Protein AF-A0A7X6MYT3-F1 (afdb_monomer)

Radius of gyration: 13.4 Å; Cα contacts (8 Å, |Δi|>4): 6; chains: 1; bounding box: 26×16×38 Å

Sequence (34 aa):
KTTTRMVAFIENWINNYPKKCLNYLSPRQFLLNA

pLDDT: mean 82.46, std 8.24, range [60.91, 93.25]

Organism: NCBI:txid1936207

Foldseek 3Di:
DPDPVVVVVVVVCVVVVCCVPVVD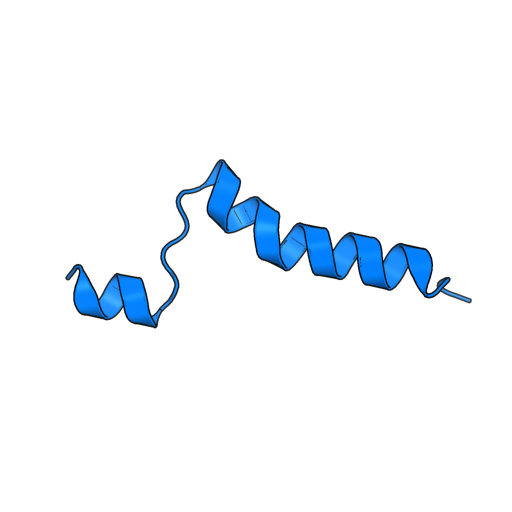DDPVRVVVVD

Solvent-accessible su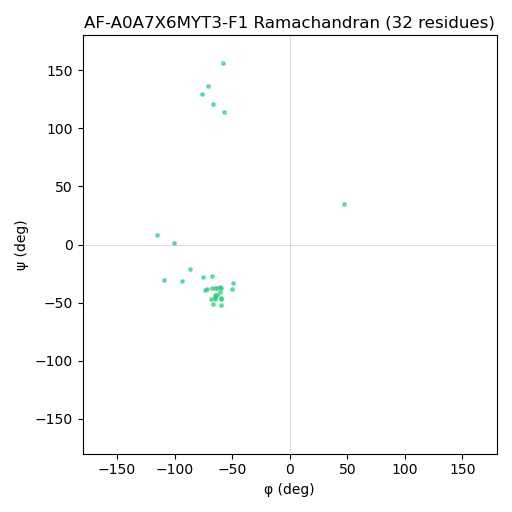rface area (backbone atoms only — not comparable to full-atom values): 2155 Å² total; per-residue (Å²): 130,88,53,69,68,59,53,54,49,52,54,54,42,67,72,46,47,51,41,72,76,65,66,50,61,52,73,69,52,46,69,74,73,107

Mean predicted aligned error: 7.88 Å

Structure (mmCIF, N/CA/C/O backbone):
data_AF-A0A7X6MYT3-F1
#
_entry.id   AF-A0A7X6MYT3-F1
#
loop_
_atom_site.group_PDB
_atom_site.id
_atom_site.type_symbol
_atom_site.label_atom_id
_atom_site.label_alt_id
_atom_site.label_comp_id
_atom_site.label_asym_id
_atom_site.label_entity_id
_atom_site.label_seq_id
_atom_site.pdbx_PDB_ins_code
_atom_site.Cartn_x
_atom_site.Cartn_y
_atom_site.Cartn_z
_atom_site.occupancy
_atom_site.B_iso_or_equiv
_atom_site.auth_seq_id
_atom_site.auth_comp_id
_atom_site.auth_asym_id
_atom_site.auth_atom_id
_atom_site.pdbx_PDB_model_num
ATOM 1 N N . LYS A 1 1 ? 7.476 -0.485 -23.719 1.00 62.91 1 LYS A N 1
ATOM 2 C CA .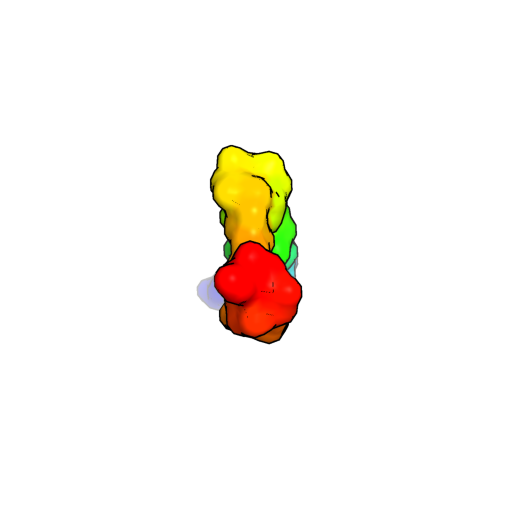 LYS A 1 1 ? 7.889 -1.237 -22.510 1.00 62.91 1 LYS A CA 1
ATOM 3 C C . LYS A 1 1 ? 7.715 -0.310 -21.322 1.00 62.91 1 LYS A C 1
ATOM 5 O O . LYS A 1 1 ? 8.357 0.731 -21.310 1.00 62.91 1 LYS A O 1
ATOM 10 N N . THR A 1 2 ? 6.815 -0.620 -20.393 1.00 69.00 2 THR A N 1
ATOM 11 C CA . THR A 1 2 ? 6.686 0.158 -19.156 1.00 69.00 2 THR A CA 1
ATOM 12 C C . THR A 1 2 ? 7.959 -0.037 -18.342 1.00 69.00 2 THR A C 1
ATOM 14 O O . THR A 1 2 ? 8.345 -1.168 -18.059 1.00 69.00 2 THR A O 1
ATOM 17 N N . THR A 1 3 ? 8.660 1.051 -18.038 1.00 84.81 3 THR A N 1
ATOM 18 C CA . THR A 1 3 ? 9.914 1.005 -17.282 1.00 84.81 3 THR A CA 1
ATOM 19 C C . THR A 1 3 ? 9.617 0.643 -15.831 1.00 84.81 3 THR A C 1
ATOM 21 O O . THR A 1 3 ? 8.726 1.238 -15.226 1.00 84.81 3 THR A O 1
ATOM 24 N N . THR A 1 4 ? 10.400 -0.256 -15.233 1.00 91.31 4 THR A N 1
ATOM 25 C CA . THR A 1 4 ? 10.273 -0.670 -13.821 1.00 91.31 4 THR A CA 1
ATOM 26 C C . THR A 1 4 ? 10.191 0.521 -12.858 1.00 91.31 4 THR A C 1
ATOM 28 O O . THR A 1 4 ? 9.446 0.493 -11.888 1.00 91.31 4 THR A O 1
ATOM 31 N N . ARG A 1 5 ? 10.881 1.626 -13.175 1.00 91.56 5 ARG A N 1
ATOM 32 C CA . ARG A 1 5 ? 10.825 2.889 -12.423 1.00 91.56 5 ARG A CA 1
ATOM 33 C C . ARG A 1 5 ? 9.425 3.516 -12.367 1.00 91.56 5 ARG A C 1
ATOM 35 O O . ARG 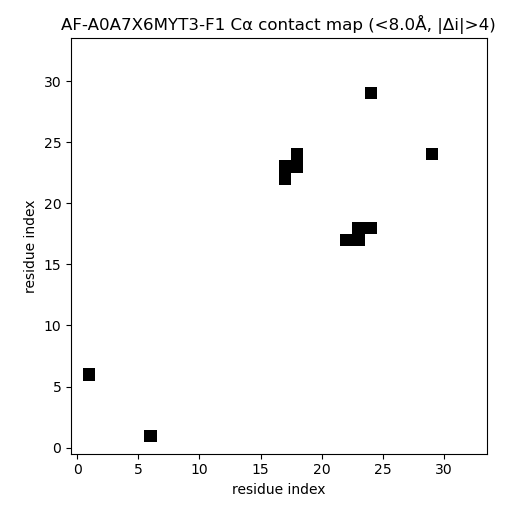A 1 5 ? 9.052 4.047 -11.328 1.00 91.56 5 ARG A O 1
ATOM 42 N N . MET A 1 6 ? 8.669 3.488 -13.465 1.00 93.25 6 MET A N 1
ATOM 43 C CA . MET A 1 6 ? 7.303 4.029 -13.495 1.00 93.25 6 MET A CA 1
ATOM 44 C C . MET A 1 6 ? 6.347 3.137 -12.708 1.00 93.25 6 MET A C 1
ATOM 46 O O . MET A 1 6 ? 5.507 3.656 -11.981 1.00 93.25 6 MET A O 1
ATOM 50 N N . VAL A 1 7 ? 6.523 1.814 -12.796 1.00 92.56 7 VAL A N 1
ATOM 51 C CA . VAL A 1 7 ? 5.757 0.848 -11.993 1.00 92.56 7 VAL A CA 1
ATOM 52 C C . VAL A 1 7 ? 5.992 1.101 -10.503 1.00 92.56 7 VAL A C 1
ATOM 54 O O . VAL A 1 7 ? 5.038 1.381 -9.785 1.00 92.56 7 VAL A O 1
ATOM 57 N N . ALA A 1 8 ? 7.255 1.165 -10.072 1.00 92.56 8 ALA A N 1
ATOM 58 C CA . ALA A 1 8 ? 7.610 1.431 -8.679 1.00 92.56 8 ALA A CA 1
ATOM 59 C C . ALA A 1 8 ? 7.090 2.792 -8.176 1.00 92.56 8 ALA A C 1
ATOM 61 O O . ALA A 1 8 ? 6.677 2.922 -7.024 1.00 92.56 8 ALA A O 1
ATOM 62 N N . PHE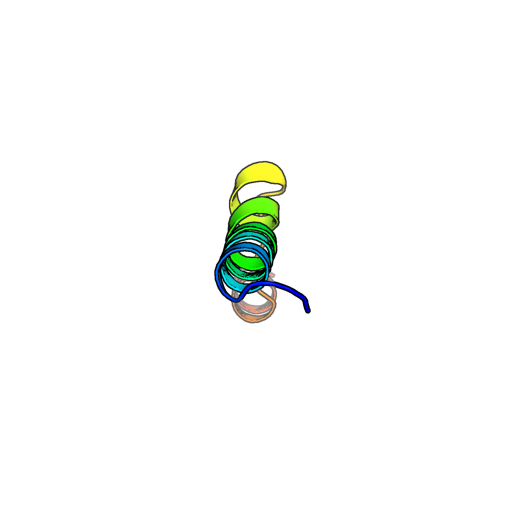 A 1 9 ? 7.081 3.818 -9.033 1.00 91.81 9 PHE A N 1
ATOM 63 C CA . PHE A 1 9 ? 6.517 5.124 -8.687 1.00 91.81 9 PHE A CA 1
ATOM 64 C C . PHE A 1 9 ? 5.003 5.051 -8.448 1.00 91.81 9 PHE A C 1
ATOM 66 O O . PHE A 1 9 ? 4.523 5.565 -7.437 1.00 91.81 9 PHE A O 1
ATOM 73 N N . ILE A 1 10 ? 4.259 4.395 -9.346 1.00 91.88 10 ILE A N 1
ATOM 74 C CA . ILE A 1 10 ? 2.801 4.239 -9.233 1.00 91.88 10 ILE A CA 1
ATOM 75 C C . ILE A 1 10 ? 2.448 3.384 -8.010 1.00 91.88 10 ILE A C 1
ATOM 77 O O . ILE A 1 10 ? 1.570 3.766 -7.237 1.00 91.88 10 ILE A O 1
ATOM 81 N N . GLU A 1 11 ? 3.164 2.283 -7.778 1.00 90.69 11 GLU A N 1
ATOM 82 C CA . GLU A 1 11 ? 2.978 1.428 -6.600 1.00 90.69 11 GLU A CA 1
ATOM 83 C C . GLU A 1 11 ? 3.220 2.202 -5.301 1.00 90.69 11 GLU A C 1
ATOM 85 O O . GLU A 1 11 ? 2.406 2.148 -4.376 1.00 90.69 11 GLU A O 1
ATOM 90 N N . ASN A 1 12 ? 4.306 2.973 -5.224 1.00 90.44 12 ASN A N 1
ATOM 91 C CA . ASN A 1 12 ? 4.596 3.787 -4.048 1.00 90.44 12 ASN A CA 1
ATOM 92 C C . ASN A 1 12 ? 3.538 4.885 -3.833 1.00 90.44 12 ASN A C 1
ATOM 94 O O . ASN A 1 12 ? 3.168 5.167 -2.691 1.00 90.44 12 ASN A O 1
ATOM 98 N N . TRP A 1 13 ? 3.032 5.488 -4.913 1.00 89.44 13 TRP A N 1
ATOM 99 C CA . TRP A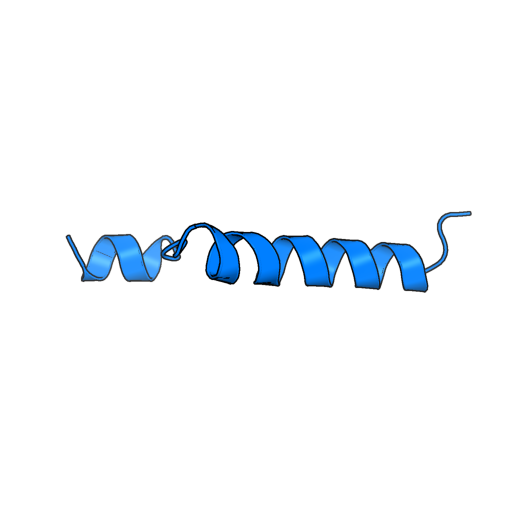 1 13 ? 1.993 6.515 -4.851 1.00 89.44 13 TRP A CA 1
ATOM 100 C C . TRP A 1 13 ? 0.663 5.943 -4.350 1.00 89.44 13 TRP A C 1
ATOM 102 O O . TRP A 1 13 ? 0.133 6.446 -3.362 1.00 89.44 13 TRP A O 1
ATOM 112 N N . ILE A 1 14 ? 0.168 4.848 -4.933 1.00 85.81 14 ILE A N 1
ATOM 113 C CA . ILE A 1 14 ? -1.094 4.212 -4.513 1.00 85.81 14 ILE A CA 1
ATOM 114 C C . ILE A 1 14 ? -1.032 3.757 -3.046 1.00 85.81 14 ILE A C 1
ATOM 116 O O . ILE A 1 14 ? -2.010 3.899 -2.316 1.00 85.81 14 ILE A O 1
ATOM 120 N N . ASN A 1 15 ? 0.116 3.261 -2.579 1.00 84.31 15 ASN A N 1
ATOM 121 C CA . ASN A 1 15 ? 0.247 2.763 -1.207 1.00 84.31 15 ASN A CA 1
ATOM 122 C C . ASN A 1 15 ? 0.340 3.866 -0.136 1.00 84.31 15 ASN A C 1
ATOM 124 O O . ASN A 1 15 ? -0.059 3.639 1.012 1.00 84.31 15 ASN A O 1
ATOM 128 N N . ASN A 1 16 ? 0.859 5.049 -0.481 1.00 83.50 16 ASN A N 1
ATOM 129 C CA . ASN A 1 16 ? 1.119 6.118 0.492 1.00 83.50 16 ASN A CA 1
ATOM 130 C C . ASN A 1 16 ? 0.167 7.314 0.372 1.00 83.50 16 ASN A C 1
ATOM 132 O O . ASN A 1 16 ? -0.126 7.968 1.374 1.00 83.50 16 ASN A O 1
ATOM 136 N N . TYR A 1 17 ? -0.329 7.609 -0.828 1.00 81.75 17 TYR A N 1
ATOM 137 C CA . TYR A 1 17 ? -1.114 8.814 -1.090 1.00 81.75 17 TYR A CA 1
ATOM 138 C C . TYR A 1 17 ? -2.497 8.807 -0.413 1.00 81.75 17 TYR A C 1
ATOM 140 O O . TYR A 1 17 ? -2.804 9.778 0.281 1.00 81.75 17 TYR A O 1
ATOM 148 N N . PRO A 1 18 ? -3.308 7.730 -0.474 1.00 75.06 18 PRO A N 1
ATOM 149 C CA . PRO A 1 18 ? -4.616 7.700 0.188 1.00 75.06 18 PRO A CA 1
ATOM 150 C C . PRO A 1 18 ? -4.510 7.812 1.714 1.00 75.06 18 PRO A C 1
ATOM 152 O O . PRO A 1 18 ? -5.301 8.509 2.345 1.00 75.06 18 PRO A O 1
ATOM 155 N N . LYS A 1 19 ? -3.487 7.191 2.318 1.00 73.75 19 LYS A N 1
ATOM 156 C CA . LYS A 1 19 ? -3.217 7.304 3.761 1.00 73.75 19 LYS A CA 1
ATOM 157 C C . LYS A 1 19 ? -2.877 8.738 4.160 1.00 73.75 19 LYS A C 1
ATOM 159 O O . LYS A 1 19 ? -3.384 9.220 5.165 1.00 73.75 19 LYS A O 1
ATOM 164 N N . LYS A 1 20 ? -2.047 9.419 3.362 1.00 74.19 20 LYS A N 1
ATOM 165 C CA . LYS A 1 20 ? -1.592 10.786 3.643 1.00 74.19 20 LYS A CA 1
ATOM 166 C C . LYS A 1 20 ? -2.676 11.841 3.405 1.00 74.19 20 LYS A C 1
ATOM 168 O O . LYS A 1 20 ? -2.748 12.801 4.161 1.00 74.19 20 LYS A O 1
ATOM 173 N N . CYS A 1 21 ? -3.482 11.690 2.355 1.00 77.81 21 CYS A N 1
ATOM 174 C CA . CYS A 1 21 ? -4.450 12.711 1.946 1.00 77.81 21 CYS A CA 1
ATOM 175 C C . CYS A 1 21 ? -5.846 12.513 2.538 1.00 77.81 21 CYS A C 1
ATOM 177 O O . CYS A 1 21 ? -6.546 13.495 2.755 1.00 77.81 21 CYS A O 1
ATOM 179 N N . LEU A 1 22 ? -6.260 11.269 2.783 1.00 76.94 22 LEU A N 1
ATOM 180 C CA . LEU A 1 22 ? -7.637 10.945 3.177 1.00 76.94 22 LEU A CA 1
ATOM 181 C C . LEU A 1 22 ? -7.723 10.362 4.589 1.00 76.94 22 LEU A C 1
ATOM 183 O O . LEU A 1 22 ? -8.773 9.863 4.979 1.00 76.94 22 LEU A O 1
ATOM 187 N N . ASN A 1 23 ? -6.605 10.373 5.327 1.00 75.88 23 ASN A N 1
ATOM 188 C CA . ASN A 1 23 ? -6.459 9.679 6.605 1.00 75.88 23 ASN A CA 1
ATOM 189 C C . ASN A 1 23 ? -6.970 8.229 6.523 1.00 75.88 23 ASN A C 1
ATOM 191 O O . ASN A 1 23 ? -7.572 7.710 7.463 1.00 75.88 23 ASN A O 1
ATOM 195 N N . TYR A 1 24 ? -6.777 7.601 5.353 1.00 80.69 24 TYR A N 1
ATOM 196 C CA . TYR A 1 24 ? -7.376 6.315 5.028 1.00 80.69 24 TYR A CA 1
ATOM 197 C C . TYR A 1 24 ? -6.967 5.276 6.070 1.00 80.69 24 TYR A C 1
ATOM 199 O O . TYR A 1 24 ? -5.792 4.907 6.180 1.00 80.69 24 TYR A O 1
ATOM 207 N N . LEU A 1 25 ? -7.952 4.799 6.825 1.00 78.69 25 LEU A N 1
ATOM 208 C CA . LEU A 1 25 ? -7.771 3.692 7.743 1.00 78.69 25 LEU A CA 1
ATOM 2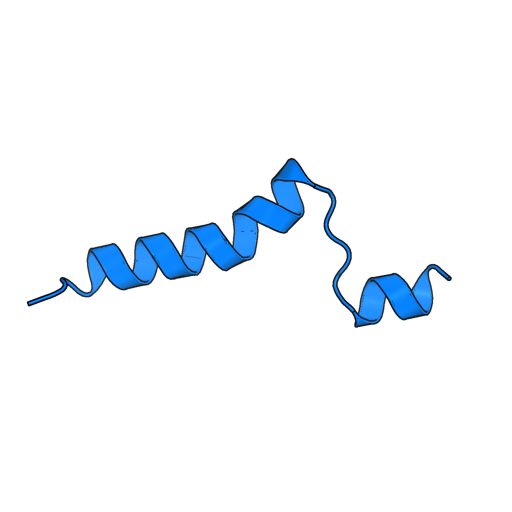09 C C . LEU A 1 25 ? -7.719 2.407 6.922 1.00 78.69 25 LEU A C 1
ATOM 211 O O . LEU A 1 25 ? -8.588 2.146 6.092 1.00 78.69 25 LEU A O 1
ATOM 215 N N . SER A 1 26 ? -6.702 1.578 7.157 1.00 77.69 26 SER A N 1
ATOM 216 C CA . SER A 1 26 ? -6.722 0.217 6.614 1.00 77.69 26 SER A CA 1
ATOM 217 C C . SER A 1 26 ? -7.969 -0.531 7.107 1.00 77.69 26 SER A C 1
ATOM 219 O O . SER A 1 26 ? -8.451 -0.221 8.198 1.00 77.69 26 SER A O 1
ATOM 221 N N . PRO A 1 27 ? -8.454 -1.566 6.394 1.00 80.00 27 PRO A N 1
ATOM 222 C CA . PRO A 1 27 ? -9.601 -2.356 6.847 1.00 80.00 27 PRO A CA 1
ATOM 223 C C . PRO A 1 27 ? -9.464 -2.840 8.298 1.00 80.00 27 PRO A C 1
ATOM 225 O O . PRO A 1 27 ? -10.411 -2.769 9.069 1.00 80.00 27 PRO A O 1
ATOM 228 N N . ARG A 1 28 ? -8.253 -3.233 8.718 1.00 84.12 28 ARG A N 1
ATOM 229 C CA . ARG A 1 28 ? -7.966 -3.609 10.110 1.00 84.12 28 ARG A CA 1
ATOM 230 C C . ARG A 1 28 ? -8.119 -2.441 11.086 1.00 84.12 28 ARG A C 1
ATOM 232 O O . ARG A 1 28 ? -8.684 -2.624 12.153 1.00 84.12 28 ARG A O 1
ATOM 239 N N . GLN A 1 29 ? -7.592 -1.264 10.754 1.00 84.31 29 GLN A N 1
ATOM 240 C CA . GLN A 1 29 ? -7.729 -0.078 11.609 1.00 84.31 29 GLN A CA 1
ATOM 241 C C . GLN A 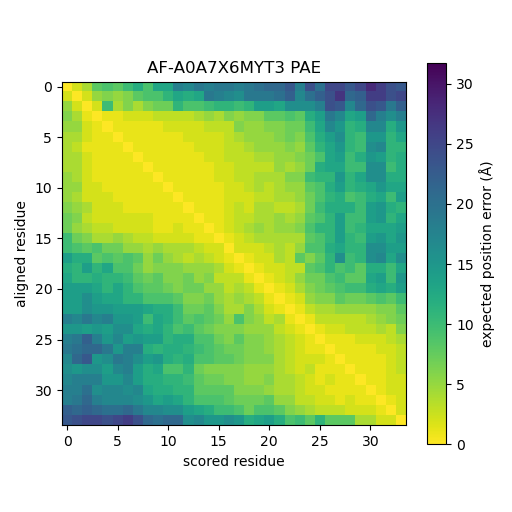1 29 ? -9.179 0.402 11.672 1.00 84.31 29 GLN A C 1
ATOM 243 O O . GLN A 1 29 ? -9.627 0.799 12.736 1.00 84.31 29 GLN A O 1
ATOM 248 N N . PHE A 1 30 ? -9.913 0.326 10.562 1.00 82.56 30 PHE A N 1
ATOM 249 C CA . PHE A 1 30 ? -11.339 0.625 10.525 1.00 82.56 30 PHE A CA 1
ATOM 250 C C . PHE A 1 30 ? -12.124 -0.295 11.468 1.00 82.56 30 PHE A C 1
ATOM 252 O O . PHE A 1 30 ? -12.907 0.193 12.268 1.00 82.56 30 PHE A O 1
ATOM 259 N N . LEU A 1 31 ? -11.842 -1.602 11.446 1.00 86.44 31 LEU A N 1
ATOM 260 C CA . LEU A 1 31 ? -12.480 -2.580 12.335 1.00 86.44 31 LEU A CA 1
ATOM 261 C C . LEU A 1 31 ? -12.105 -2.418 13.819 1.00 86.44 31 LEU A C 1
ATOM 263 O O . LEU A 1 31 ? -12.879 -2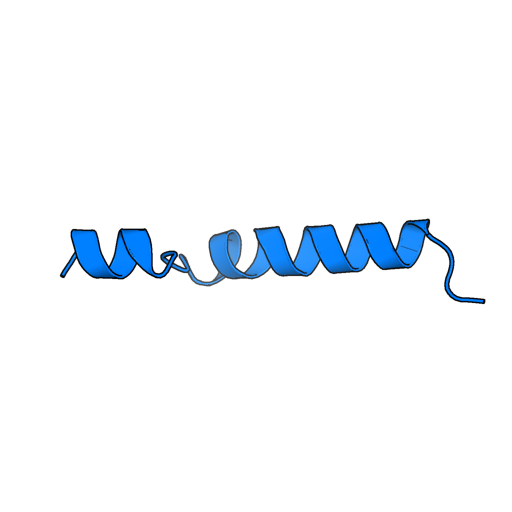.825 14.673 1.00 86.44 31 LEU A O 1
ATOM 267 N N . LEU A 1 32 ? -10.924 -1.873 14.131 1.00 88.94 32 LEU A N 1
ATOM 268 C CA . LEU A 1 32 ? -10.475 -1.634 15.512 1.00 88.94 32 LEU A CA 1
ATOM 269 C C . LEU A 1 32 ? -10.935 -0.283 16.081 1.00 88.94 32 LEU A C 1
ATOM 271 O O . LEU A 1 32 ? -10.929 -0.117 17.296 1.00 88.94 32 LEU A O 1
ATOM 275 N N . ASN A 1 33 ? -11.271 0.676 15.215 1.00 78.19 33 ASN A N 1
ATOM 276 C CA . ASN A 1 33 ? -11.728 2.018 15.590 1.00 78.19 33 ASN A CA 1
ATOM 277 C C . ASN A 1 33 ? -13.262 2.176 15.509 1.00 78.19 33 ASN A C 1
ATOM 279 O O . ASN A 1 33 ? -13.749 3.287 15.718 1.00 78.19 33 ASN A O 1
ATOM 283 N N . ALA A 1 34 ? -13.989 1.115 15.146 1.00 60.91 34 ALA A N 1
ATOM 284 C CA . ALA A 1 34 ? -15.452 1.049 15.149 1.00 60.91 34 ALA A CA 1
ATOM 285 C C . ALA A 1 34 ? -15.971 0.644 16.535 1.00 60.91 34 ALA A C 1
ATOM 287 O O . ALA A 1 34 ? -17.021 1.193 16.936 1.00 60.91 34 ALA A O 1
#

Secondary structure (DSSP, 8-state):
---HHHHHHHHHHHHHHHHHHH----HHHHHH--